Protein AF-A0A537BH96-F1 (afdb_monomer_lite)

Secondary structure (DSSP, 8-state):
-HHHHHHHHHHHHHHHHHHHHHHHHHH-BPPTT--GGG-TT--HHHHHHHHHH--SBHHHHHTSTT----

Structure (mmCIF, N/CA/C/O backbone):
data_AF-A0A537BH96-F1
#
_entry.id   AF-A0A537BH96-F1
#
loop_
_atom_site.group_PDB
_atom_site.id
_atom_site.type_symbol
_atom_site.label_atom_id
_atom_site.label_alt_id
_atom_site.label_comp_id
_atom_site.label_asym_id
_atom_site.label_entity_id
_atom_site.label_seq_id
_atom_site.pdbx_PDB_ins_code
_atom_site.Cartn_x
_atom_site.Cartn_y
_atom_site.Cartn_z
_atom_site.occupancy
_atom_site.B_iso_or_equiv
_atom_site.auth_seq_id
_atom_site.auth_comp_id
_atom_site.auth_asym_id
_atom_site.auth_atom_id
_atom_site.pdbx_PDB_model_num
ATOM 1 N N . GLN A 1 1 ? -19.025 -4.006 34.508 1.00 58.81 1 GLN A N 1
ATOM 2 C CA . GLN A 1 1 ? -18.860 -4.619 33.166 1.00 58.81 1 GLN A CA 1
ATOM 3 C C . GLN A 1 1 ? -19.654 -3.863 32.095 1.00 58.81 1 GLN A C 1
ATOM 5 O O . GLN A 1 1 ? -19.064 -3.533 31.076 1.00 58.81 1 GLN A O 1
ATOM 10 N N . VAL A 1 2 ? -20.920 -3.494 32.349 1.00 58.44 2 VAL A N 1
ATOM 11 C CA . VAL A 1 2 ? -21.761 -2.680 31.437 1.00 58.44 2 VAL A CA 1
ATOM 12 C C . VAL A 1 2 ? -21.220 -1.252 31.217 1.00 58.44 2 VAL A C 1
ATOM 14 O O . VAL A 1 2 ? -21.162 -0.791 30.084 1.00 58.44 2 VAL A O 1
ATOM 17 N N . GLU A 1 3 ? -20.711 -0.580 32.258 1.00 58.66 3 GLU A N 1
ATOM 18 C CA . GLU A 1 3 ? -20.116 0.770 32.129 1.00 58.66 3 GLU A CA 1
ATOM 19 C C . GLU A 1 3 ?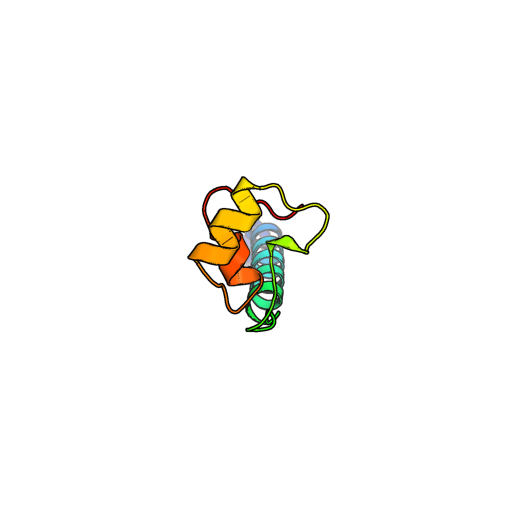 -18.839 0.824 31.275 1.00 58.66 3 GLU A C 1
ATOM 21 O O . GLU A 1 3 ? -18.562 1.841 30.645 1.00 58.66 3 GLU A O 1
ATOM 26 N N . ILE A 1 4 ? -18.055 -0.262 31.227 1.00 59.81 4 ILE A N 1
ATOM 27 C CA . ILE A 1 4 ? -16.843 -0.327 30.394 1.00 59.81 4 ILE A CA 1
ATOM 28 C C . ILE A 1 4 ? -17.254 -0.379 28.922 1.00 59.81 4 ILE A C 1
ATOM 30 O O . ILE A 1 4 ? -16.722 0.368 28.110 1.00 59.81 4 ILE A O 1
ATOM 34 N N . GLN A 1 5 ? -18.234 -1.219 28.582 1.00 58.75 5 GLN A N 1
ATOM 35 C CA . GLN A 1 5 ? -18.710 -1.335 27.206 1.00 58.75 5 GLN A CA 1
ATOM 36 C C . GLN A 1 5 ? -19.289 -0.011 26.705 1.00 58.75 5 GLN A C 1
ATOM 38 O O . GLN A 1 5 ? -18.843 0.453 25.667 1.00 58.75 5 GLN A O 1
ATOM 43 N N . ALA A 1 6 ? -20.145 0.661 27.483 1.00 61.84 6 ALA A N 1
ATOM 44 C CA . ALA A 1 6 ? -20.725 1.950 27.089 1.00 61.84 6 ALA A CA 1
ATOM 45 C C . ALA A 1 6 ? -19.677 3.071 26.923 1.00 61.84 6 ALA A C 1
ATOM 47 O O . ALA A 1 6 ? -19.794 3.915 26.039 1.00 61.84 6 ALA A O 1
ATOM 48 N N . LYS A 1 7 ? -18.619 3.084 27.748 1.00 68.81 7 LYS A N 1
ATOM 49 C CA . LYS A 1 7 ? -17.562 4.108 27.673 1.00 68.81 7 LYS A CA 1
ATOM 50 C C . LYS A 1 7 ? -16.634 3.926 26.468 1.00 68.81 7 LYS A C 1
ATOM 52 O O . LYS A 1 7 ? -16.086 4.908 25.971 1.00 68.81 7 LYS A O 1
ATOM 57 N N . TYR A 1 8 ? -16.444 2.686 26.017 1.00 78.06 8 TYR A N 1
ATOM 58 C CA . TYR A 1 8 ? -15.530 2.353 24.923 1.00 78.06 8 TYR A CA 1
ATOM 59 C C . TYR A 1 8 ? -16.228 1.966 23.620 1.00 78.06 8 TYR A C 1
ATOM 61 O O . TYR A 1 8 ? -15.537 1.765 22.629 1.00 78.06 8 TYR A O 1
ATOM 69 N N . GLU A 1 9 ? -17.559 1.902 23.587 1.00 80.69 9 GLU A N 1
ATOM 70 C CA . GLU A 1 9 ? -18.345 1.482 22.422 1.00 80.69 9 GLU A CA 1
ATOM 71 C C . GLU A 1 9 ? -17.936 2.236 21.151 1.00 80.69 9 GLU A C 1
ATOM 73 O O . GLU A 1 9 ? -17.568 1.612 20.163 1.00 80.69 9 GLU A O 1
ATOM 78 N N . GLY A 1 10 ? -17.833 3.568 21.209 1.00 84.50 10 GLY A N 1
ATOM 79 C CA . GLY A 1 10 ? -17.382 4.364 20.060 1.00 84.50 10 GLY A CA 1
ATOM 80 C C . GLY A 1 10 ? -15.936 4.087 19.622 1.00 84.50 10 GLY A C 1
ATOM 81 O O . GLY A 1 10 ? -15.626 4.144 18.434 1.00 84.50 10 GLY A O 1
ATOM 82 N N . TYR A 1 11 ? -15.042 3.749 20.556 1.00 85.62 11 TYR A N 1
ATOM 83 C CA . TYR A 1 11 ? -13.661 3.374 20.227 1.00 85.62 11 TYR A CA 1
ATOM 84 C C . TYR A 1 11 ? -13.589 1.973 19.615 1.00 85.62 11 TYR A C 1
ATOM 86 O O . TYR A 1 11 ? -12.815 1.753 18.686 1.00 85.62 11 TYR A O 1
ATOM 94 N N . ILE A 1 12 ? -14.399 1.040 20.119 1.00 86.44 12 ILE A N 1
ATOM 95 C CA . ILE A 1 12 ? -14.487 -0.335 19.622 1.00 86.44 12 ILE A CA 1
ATOM 96 C C . ILE A 1 12 ? -15.074 -0.346 18.212 1.00 86.44 12 ILE A C 1
ATOM 98 O O . ILE A 1 12 ? -14.519 -1.009 17.341 1.00 86.44 12 ILE A O 1
ATOM 102 N N . GLU A 1 13 ? -16.140 0.414 17.962 1.00 89.50 13 GLU A N 1
ATOM 103 C CA . GLU A 1 13 ? -16.728 0.532 16.625 1.00 89.50 13 GLU A CA 1
ATOM 104 C C . GLU A 1 13 ? -15.736 1.152 15.636 1.00 89.50 13 GLU A C 1
ATOM 106 O O . GLU A 1 13 ? -15.490 0.581 14.575 1.00 89.50 13 GLU A O 1
ATOM 111 N N . ARG A 1 14 ? -15.031 2.224 16.020 1.00 88.19 14 ARG A N 1
ATOM 112 C CA . ARG A 1 14 ? -13.970 2.792 15.175 1.00 88.19 14 ARG A CA 1
ATOM 113 C C . ARG A 1 14 ? -12.851 1.790 14.879 1.00 88.19 14 ARG A C 1
ATOM 115 O O . ARG A 1 14 ? -12.397 1.694 13.741 1.00 88.19 14 ARG A O 1
ATOM 122 N N . GLN A 1 15 ? -12.401 1.035 15.881 1.00 90.12 15 GLN A N 1
ATOM 123 C CA . GLN A 1 15 ? -11.389 -0.003 15.670 1.00 90.12 15 GLN A CA 1
ATOM 124 C C . GLN A 1 15 ? -11.894 -1.110 14.745 1.00 90.12 15 GLN A C 1
ATOM 126 O O . GLN A 1 15 ? -11.132 -1.599 13.914 1.00 90.12 15 GLN A O 1
ATOM 131 N N . ARG A 1 16 ? -13.168 -1.500 14.853 1.00 91.00 16 ARG A N 1
ATOM 132 C CA . ARG A 1 16 ? -13.784 -2.478 13.949 1.00 91.00 16 ARG A CA 1
ATOM 133 C C . ARG A 1 16 ? -13.801 -1.974 12.512 1.00 91.00 16 ARG A C 1
ATOM 135 O O . ARG A 1 16 ? -13.386 -2.715 11.626 1.00 91.00 16 ARG A O 1
ATOM 142 N N . GLU A 1 17 ? -14.189 -0.722 12.288 1.00 91.12 17 GLU A N 1
ATOM 143 C CA . GLU A 1 17 ? -14.155 -0.101 10.958 1.00 91.12 17 GLU A CA 1
ATOM 144 C C . GLU A 1 17 ? -12.732 -0.055 10.377 1.00 91.12 17 GLU A C 1
ATOM 146 O O . GLU A 1 17 ? -12.521 -0.330 9.193 1.00 91.12 17 GLU A O 1
ATOM 151 N N . GLU A 1 18 ? -11.733 0.273 11.201 1.00 87.75 18 GLU A N 1
ATOM 152 C CA . GLU A 1 18 ? -10.323 0.274 10.796 1.00 87.75 18 GLU A CA 1
ATOM 153 C C . GLU A 1 18 ? -9.838 -1.138 10.434 1.00 87.75 18 GLU A C 1
ATOM 155 O O . GLU A 1 18 ? -9.219 -1.325 9.384 1.00 87.75 18 GLU A O 1
ATOM 160 N N . VAL A 1 19 ? -10.177 -2.144 11.247 1.00 90.19 19 VAL A N 1
ATOM 161 C CA . VAL A 1 19 ? -9.866 -3.557 10.978 1.00 90.19 19 VAL A CA 1
ATOM 162 C C . VAL A 1 19 ? -10.532 -4.033 9.691 1.00 90.19 19 VAL A C 1
ATOM 164 O O . VAL A 1 19 ? -9.880 -4.682 8.874 1.00 90.19 19 VAL A O 1
ATOM 167 N N . GLU A 1 20 ? -11.799 -3.690 9.465 1.00 91.69 20 GLU A N 1
ATOM 168 C CA . GLU A 1 20 ? -12.516 -4.066 8.247 1.00 91.69 20 GLU A CA 1
ATOM 169 C C . GLU A 1 20 ? -11.878 -3.429 7.006 1.00 91.69 20 GLU A C 1
ATOM 171 O O . GLU A 1 20 ? -11.653 -4.104 5.997 1.00 91.69 20 GLU A O 1
ATOM 176 N N . ARG A 1 21 ? -11.529 -2.138 7.078 1.00 8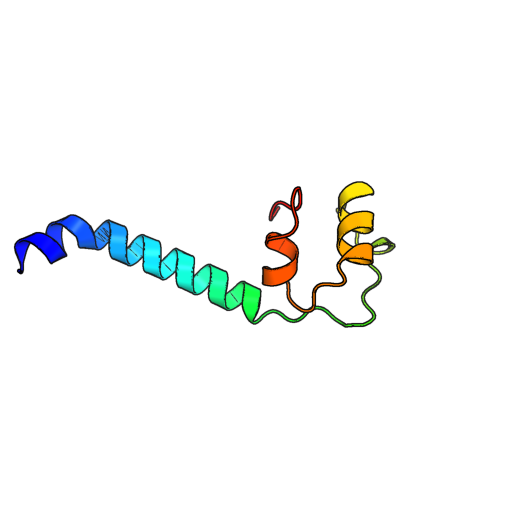6.75 21 ARG A N 1
ATOM 177 C CA . ARG A 1 21 ? -10.836 -1.436 5.989 1.00 86.75 21 ARG A CA 1
ATOM 178 C C . ARG A 1 21 ? -9.489 -2.087 5.683 1.00 86.75 21 ARG A C 1
ATOM 180 O O . ARG A 1 21 ? -9.182 -2.313 4.515 1.00 86.75 21 ARG A O 1
ATOM 187 N N . HIS A 1 22 ? -8.707 -2.419 6.708 1.00 86.38 22 HIS A N 1
ATOM 188 C CA . HIS A 1 22 ? -7.442 -3.129 6.526 1.00 86.38 22 HIS A CA 1
ATOM 189 C C . HIS A 1 22 ? -7.653 -4.514 5.910 1.00 86.38 22 HIS A C 1
ATOM 191 O O . HIS A 1 22 ? -6.967 -4.856 4.950 1.00 86.38 22 HIS A O 1
ATOM 197 N N . GLY A 1 23 ? -8.646 -5.272 6.380 1.00 89.12 23 GLY A N 1
ATOM 198 C CA . GLY A 1 23 ? -8.985 -6.582 5.826 1.00 89.12 23 GLY A CA 1
ATOM 199 C C . GLY A 1 23 ? -9.333 -6.525 4.336 1.00 89.12 23 GLY A C 1
ATOM 200 O O . GLY A 1 23 ? -8.863 -7.353 3.559 1.00 89.12 23 GLY A O 1
ATOM 201 N N . LYS A 1 24 ? -10.083 -5.502 3.906 1.00 91.31 24 LYS A N 1
ATOM 202 C CA . LYS A 1 24 ? -10.397 -5.277 2.483 1.00 91.31 24 LYS A CA 1
ATOM 203 C C . LYS A 1 24 ? -9.145 -5.030 1.638 1.00 91.31 24 LYS A C 1
ATOM 205 O O . LYS A 1 24 ? -9.050 -5.558 0.534 1.00 91.31 24 LYS A O 1
ATOM 210 N N . LEU A 1 25 ? -8.188 -4.251 2.144 1.00 90.19 25 LEU A N 1
ATOM 211 C CA . LEU A 1 25 ? -6.939 -3.972 1.430 1.00 90.19 25 LEU A CA 1
ATOM 212 C C . LEU A 1 25 ? -6.031 -5.206 1.352 1.00 90.19 25 LEU A C 1
ATOM 214 O O . LEU A 1 25 ? -5.421 -5.436 0.309 1.00 90.19 25 LEU A O 1
ATOM 218 N N . GLU A 1 26 ? -5.968 -6.015 2.414 1.00 93.00 26 G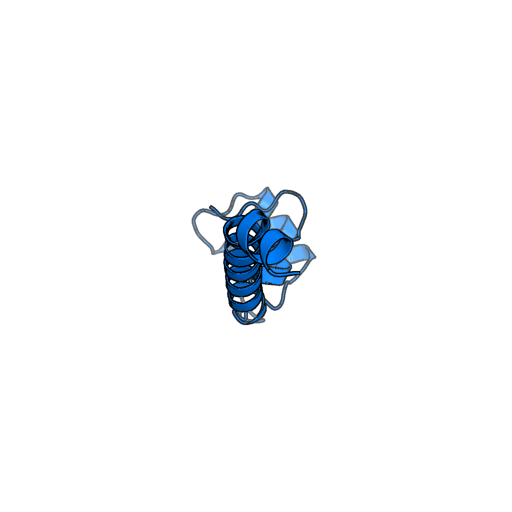LU A N 1
ATOM 219 C CA . GLU A 1 26 ? -5.241 -7.291 2.394 1.00 93.00 26 GLU A CA 1
ATOM 220 C C . GLU A 1 26 ? -5.828 -8.271 1.376 1.00 93.00 26 GLU A C 1
ATOM 222 O O . GLU A 1 26 ? -5.084 -9.011 0.746 1.00 93.00 26 GLU A O 1
ATOM 227 N N . ALA A 1 27 ? -7.148 -8.268 1.187 1.00 93.06 27 ALA A N 1
ATOM 228 C CA . ALA A 1 27 ? -7.814 -9.146 0.228 1.00 93.06 27 ALA A CA 1
ATOM 229 C C . ALA A 1 27 ? -7.700 -8.666 -1.231 1.00 93.06 27 ALA A C 1
ATOM 231 O O . ALA A 1 27 ? -7.938 -9.447 -2.156 1.00 93.06 27 ALA A O 1
ATOM 232 N N . LEU A 1 28 ? -7.357 -7.395 -1.465 1.00 93.50 28 LEU A N 1
ATOM 233 C CA . LEU A 1 28 ? -7.281 -6.837 -2.812 1.00 93.50 28 LEU A CA 1
ATOM 234 C C . LEU A 1 28 ? -5.947 -7.199 -3.472 1.00 93.50 28 LEU A C 1
ATOM 236 O O . LEU A 1 28 ? -4.942 -6.506 -3.297 1.00 93.50 28 LEU A O 1
ATOM 240 N N . ALA A 1 29 ? -5.952 -8.287 -4.239 1.00 96.06 29 ALA A N 1
ATOM 241 C CA . ALA A 1 29 ? -4.784 -8.773 -4.959 1.00 96.06 29 ALA A CA 1
ATOM 242 C C . ALA A 1 29 ? -4.337 -7.808 -6.070 1.00 96.06 29 ALA A C 1
ATOM 244 O O . ALA A 1 29 ? -5.151 -7.260 -6.817 1.00 96.06 29 ALA A O 1
ATOM 245 N N . LEU A 1 30 ? -3.023 -7.644 -6.197 1.00 94.75 30 LEU A N 1
ATOM 246 C CA . LEU A 1 30 ? -2.378 -6.944 -7.300 1.00 94.75 30 LEU A CA 1
ATOM 247 C C . LEU A 1 30 ? -1.942 -7.971 -8.357 1.00 94.75 30 LEU A C 1
ATOM 249 O O . LEU A 1 30 ? -1.423 -9.031 -7.996 1.00 94.75 30 LEU A O 1
ATOM 253 N N . PRO A 1 31 ? -2.125 -7.690 -9.659 1.00 95.00 31 PRO A N 1
ATOM 254 C CA . PRO A 1 31 ? -1.635 -8.573 -10.712 1.00 95.00 31 PRO A CA 1
ATOM 255 C C . PRO A 1 31 ? -0.116 -8.762 -10.617 1.00 95.00 31 PRO A C 1
ATOM 257 O O . PRO A 1 31 ? 0.624 -7.787 -10.494 1.00 95.00 31 PRO A O 1
ATOM 260 N N . ALA A 1 32 ? 0.360 -10.005 -10.728 1.00 91.00 32 ALA A N 1
ATOM 261 C CA . ALA A 1 32 ? 1.791 -10.319 -10.638 1.00 91.00 32 ALA A CA 1
ATOM 262 C C . ALA A 1 32 ? 2.626 -9.619 -11.728 1.00 91.00 32 ALA A C 1
ATOM 264 O O . ALA A 1 32 ? 3.779 -9.258 -11.501 1.00 91.00 32 ALA A O 1
ATOM 265 N N . GLU A 1 33 ? 2.019 -9.395 -12.892 1.00 92.94 33 GLU A N 1
ATOM 266 C CA . GLU A 1 33 ? 2.636 -8.760 -14.061 1.00 92.94 33 GLU A CA 1
ATOM 267 C C . GLU A 1 33 ? 2.351 -7.253 -14.139 1.00 92.94 33 GLU A C 1
ATOM 269 O O . GLU A 1 33 ? 2.595 -6.627 -15.169 1.00 92.94 33 GLU A O 1
ATOM 274 N N . LEU A 1 34 ? 1.818 -6.649 -13.069 1.00 93.00 34 LEU A N 1
ATOM 275 C CA . LEU A 1 34 ? 1.539 -5.218 -13.046 1.00 93.00 34 LEU A CA 1
ATOM 276 C C . LEU A 1 34 ? 2.834 -4.416 -13.242 1.00 93.00 34 LEU A C 1
ATOM 278 O O . LEU A 1 34 ? 3.771 -4.487 -12.438 1.00 93.00 34 LEU A O 1
ATOM 282 N N . ASP A 1 35 ? 2.856 -3.612 -14.303 1.00 93.56 35 ASP A N 1
ATOM 283 C CA . ASP A 1 35 ? 3.892 -2.614 -14.527 1.00 93.56 35 ASP A CA 1
ATOM 284 C C . ASP A 1 35 ? 3.525 -1.314 -13.805 1.00 93.56 35 ASP A C 1
ATOM 286 O O . ASP A 1 35 ? 2.734 -0.502 -14.292 1.00 93.56 35 ASP A O 1
ATOM 290 N N . TYR A 1 36 ? 4.119 -1.104 -12.630 1.00 94.44 36 TYR A N 1
ATOM 291 C CA . TYR A 1 36 ? 3.900 0.114 -11.853 1.00 94.44 36 TYR A CA 1
ATOM 292 C C . TYR A 1 36 ? 4.383 1.374 -12.583 1.00 94.44 36 TYR A C 1
ATOM 294 O O . TYR A 1 36 ? 3.857 2.451 -12.309 1.00 94.44 36 TYR A O 1
ATOM 302 N N . CYS A 1 37 ? 5.316 1.265 -13.538 1.00 93.38 37 CYS A N 1
ATOM 303 C CA . CYS A 1 37 ? 5.773 2.405 -14.338 1.00 93.38 37 CYS A CA 1
ATOM 304 C C . CYS A 1 37 ? 4.689 2.921 -15.296 1.00 93.38 37 CYS A C 1
ATOM 306 O O . CYS A 1 37 ? 4.685 4.098 -15.659 1.00 93.38 37 CYS A O 1
ATOM 308 N N . ALA A 1 38 ? 3.743 2.060 -15.680 1.00 94.25 38 ALA A N 1
ATOM 309 C CA . ALA A 1 38 ? 2.618 2.413 -16.539 1.00 94.25 38 ALA A CA 1
ATOM 310 C C . ALA A 1 38 ? 1.425 3.014 -15.767 1.00 94.25 38 ALA A C 1
ATOM 312 O O . ALA A 1 38 ? 0.481 3.525 -16.379 1.00 94.25 38 ALA A O 1
ATOM 313 N N . VAL A 1 39 ? 1.439 2.975 -14.429 1.00 92.12 39 VAL A N 1
ATOM 314 C CA . VAL A 1 39 ? 0.326 3.458 -13.603 1.00 92.12 39 VAL A CA 1
ATOM 315 C C . VAL A 1 39 ? 0.385 4.980 -13.478 1.00 92.12 39 VAL A C 1
ATOM 317 O O . VAL A 1 39 ? 1.261 5.557 -12.828 1.00 92.12 39 VAL A O 1
ATOM 320 N N . ARG A 1 40 ? -0.599 5.654 -14.081 1.00 92.25 40 ARG A N 1
ATOM 321 C CA . ARG A 1 40 ? -0.743 7.112 -13.978 1.00 92.25 40 ARG A CA 1
ATOM 322 C C . ARG A 1 40 ? -1.060 7.525 -12.540 1.00 92.25 40 ARG A C 1
ATOM 324 O O . ARG A 1 40 ? -1.862 6.8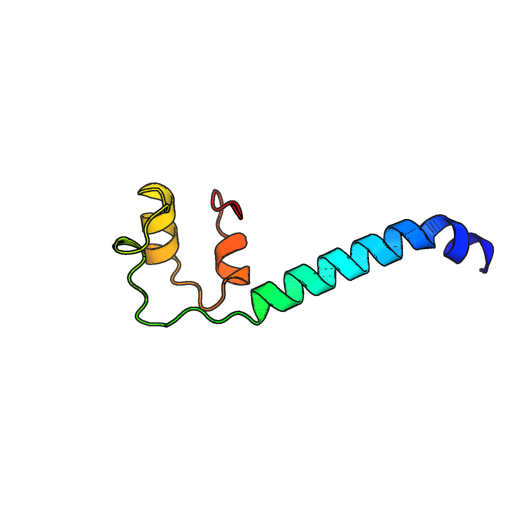87 -11.870 1.00 92.25 40 ARG A O 1
ATOM 331 N N . GLY A 1 41 ? -0.461 8.628 -12.096 1.00 90.19 41 GLY A N 1
ATOM 332 C CA . GLY A 1 41 ? -0.668 9.184 -10.754 1.00 90.19 41 GLY A CA 1
ATOM 333 C C . GLY A 1 41 ? 0.317 8.681 -9.697 1.00 90.19 41 GLY A C 1
ATOM 334 O O . GLY A 1 41 ? 0.411 9.291 -8.637 1.00 90.19 41 GLY A O 1
ATOM 335 N N . LEU A 1 42 ? 1.107 7.640 -9.984 1.00 92.00 42 LEU A N 1
ATOM 336 C CA . LEU A 1 42 ? 2.223 7.260 -9.118 1.00 92.00 42 LEU A CA 1
ATOM 337 C C . LEU A 1 42 ? 3.437 8.144 -9.402 1.00 92.00 42 LEU A C 1
ATOM 339 O O . LEU A 1 42 ? 3.834 8.308 -10.557 1.00 92.00 42 LEU A O 1
ATOM 343 N N . SER A 1 43 ? 4.059 8.677 -8.350 1.00 93.19 43 SER A N 1
ATOM 344 C CA . SER A 1 43 ? 5.354 9.348 -8.472 1.00 93.19 43 SER A CA 1
ATOM 345 C C . SER A 1 43 ? 6.452 8.343 -8.827 1.00 93.19 43 SER A C 1
ATOM 347 O O . SER A 1 43 ? 6.337 7.155 -8.523 1.00 93.19 43 SER A O 1
ATOM 349 N N . ALA A 1 44 ? 7.552 8.815 -9.417 1.00 94.06 44 ALA A N 1
ATOM 350 C CA . ALA A 1 44 ? 8.692 7.957 -9.747 1.00 94.06 44 ALA A CA 1
ATOM 351 C C . ALA A 1 44 ? 9.236 7.197 -8.519 1.00 94.06 44 ALA A C 1
ATOM 353 O O . ALA A 1 44 ? 9.574 6.021 -8.624 1.00 94.06 44 ALA A O 1
ATOM 354 N N . GLU A 1 45 ? 9.256 7.830 -7.342 1.00 93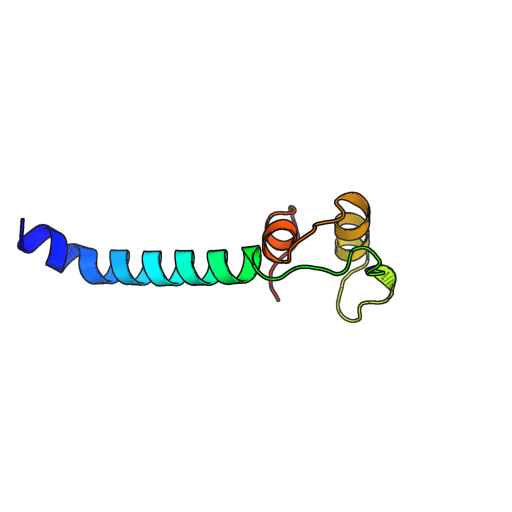.56 45 GLU A N 1
ATOM 355 C CA . GLU A 1 45 ? 9.672 7.185 -6.090 1.00 93.56 45 GLU A CA 1
ATOM 356 C C . GLU A 1 45 ? 8.725 6.042 -5.692 1.00 93.56 45 GLU A C 1
ATOM 358 O O . GLU A 1 45 ? 9.174 4.954 -5.329 1.00 93.56 45 GLU A O 1
ATOM 363 N N . VAL A 1 46 ? 7.409 6.256 -5.794 1.00 93.94 46 VAL A N 1
ATOM 364 C CA . VAL A 1 46 ? 6.413 5.222 -5.480 1.00 93.94 46 VAL A CA 1
ATOM 365 C C . VAL A 1 46 ? 6.511 4.064 -6.472 1.00 93.94 46 VAL A C 1
ATOM 367 O O . VAL A 1 46 ? 6.517 2.906 -6.058 1.00 93.94 46 VAL A O 1
ATOM 370 N N . GLN A 1 47 ? 6.665 4.356 -7.766 1.00 94.69 47 GLN A N 1
ATOM 371 C CA . GLN A 1 47 ? 6.873 3.331 -8.792 1.00 94.69 47 GLN A CA 1
ATOM 372 C C . GLN A 1 47 ? 8.128 2.497 -8.504 1.00 94.69 47 GLN A C 1
ATOM 374 O O . GLN A 1 47 ? 8.078 1.271 -8.586 1.00 94.69 47 GLN A O 1
ATOM 379 N N . GLN A 1 48 ? 9.245 3.131 -8.129 1.00 94.25 48 GLN A N 1
ATOM 380 C CA . GLN A 1 48 ? 10.483 2.433 -7.769 1.00 94.25 48 GLN A CA 1
ATOM 381 C C . GLN A 1 48 ? 10.285 1.514 -6.561 1.00 94.25 48 GLN A C 1
ATOM 383 O O . GLN A 1 48 ? 10.652 0.340 -6.614 1.00 94.25 48 GLN A O 1
ATOM 388 N N . LYS A 1 49 ? 9.654 2.017 -5.496 1.00 95.06 49 LYS A N 1
ATOM 389 C CA . LYS A 1 49 ? 9.371 1.233 -4.288 1.00 95.06 49 LYS A CA 1
ATOM 390 C C . LYS A 1 49 ? 8.473 0.031 -4.585 1.00 95.06 49 LYS A C 1
ATOM 392 O O . LYS A 1 49 ? 8.794 -1.082 -4.179 1.00 95.06 49 LYS A O 1
ATOM 397 N N . LEU A 1 50 ? 7.386 0.218 -5.331 1.00 95.06 50 LEU A N 1
ATOM 398 C CA . LEU A 1 50 ? 6.473 -0.875 -5.685 1.00 95.06 50 LEU A CA 1
ATOM 399 C C . LEU A 1 50 ? 7.133 -1.915 -6.595 1.00 95.06 50 LEU A C 1
ATOM 401 O O . LEU A 1 50 ? 6.958 -3.113 -6.378 1.00 95.06 50 LEU A O 1
ATOM 405 N N . ASN A 1 51 ? 7.944 -1.480 -7.562 1.00 93.88 51 ASN A N 1
ATOM 406 C CA . ASN A 1 51 ? 8.706 -2.391 -8.415 1.00 93.88 51 ASN A CA 1
ATOM 407 C C . ASN A 1 51 ? 9.776 -3.179 -7.647 1.00 93.88 51 ASN A C 1
ATOM 409 O O . ASN A 1 51 ? 10.037 -4.325 -8.006 1.00 93.88 51 ASN A O 1
ATOM 413 N N . ALA A 1 52 ? 10.379 -2.593 -6.608 1.00 94.38 52 ALA A N 1
ATOM 414 C CA . ALA A 1 52 ? 11.363 -3.265 -5.762 1.00 94.38 52 ALA A CA 1
ATOM 415 C C . ALA A 1 52 ? 10.713 -4.268 -4.795 1.00 94.38 52 ALA A C 1
ATOM 417 O O . ALA A 1 52 ? 11.205 -5.382 -4.636 1.00 94.38 52 ALA A O 1
ATOM 418 N N . HIS A 1 53 ? 9.601 -3.889 -4.161 1.00 94.88 53 HIS A N 1
ATOM 419 C CA . HIS A 1 53 ? 8.929 -4.723 -3.161 1.00 94.88 53 HIS A CA 1
ATOM 420 C C . HIS A 1 53 ? 7.976 -5.767 -3.753 1.00 94.88 53 HIS A C 1
ATOM 422 O O . HIS A 1 53 ? 7.696 -6.754 -3.077 1.00 94.88 53 HIS A O 1
ATOM 428 N N . ARG A 1 54 ? 7.462 -5.548 -4.973 1.00 95.06 54 ARG A N 1
ATOM 429 C CA . ARG A 1 54 ? 6.494 -6.419 -5.668 1.00 95.06 54 ARG A CA 1
ATOM 430 C C . ARG A 1 54 ? 5.377 -6.935 -4.743 1.00 95.06 54 ARG A C 1
ATOM 432 O O . ARG A 1 54 ? 5.246 -8.145 -4.556 1.00 95.06 54 ARG A O 1
ATOM 439 N N . PRO A 1 55 ? 4.580 -6.034 -4.140 1.00 95.62 55 PRO A N 1
ATOM 440 C CA . PRO A 1 55 ? 3.509 -6.451 -3.251 1.00 95.62 55 PRO A CA 1
ATOM 441 C C . PRO A 1 55 ? 2.454 -7.269 -4.004 1.00 95.62 55 PRO A C 1
ATOM 443 O O . PRO A 1 55 ? 2.112 -6.964 -5.145 1.00 95.62 55 PRO A O 1
ATOM 446 N N . GLN A 1 56 ? 1.925 -8.292 -3.341 1.00 96.38 56 GLN A N 1
ATOM 447 C CA . GLN A 1 56 ? 0.870 -9.168 -3.851 1.00 96.38 56 GLN A CA 1
ATOM 448 C C . GLN A 1 56 ? -0.524 -8.585 -3.621 1.00 96.38 56 GLN A C 1
ATOM 450 O O . GLN A 1 56 ? -1.479 -9.004 -4.269 1.00 96.38 56 GLN A O 1
ATOM 455 N N . THR A 1 57 ? -0.657 -7.636 -2.693 1.00 95.69 57 THR A N 1
ATOM 456 C CA . THR A 1 57 ? -1.937 -7.033 -2.310 1.00 95.69 57 THR A CA 1
ATOM 457 C C . THR A 1 57 ? -1.782 -5.534 -2.090 1.00 95.69 57 THR A C 1
ATOM 459 O O . THR A 1 57 ? -0.691 -5.040 -1.779 1.00 95.69 57 THR A O 1
ATOM 462 N N . LEU A 1 58 ? -2.878 -4.785 -2.226 1.00 93.25 58 LEU A N 1
ATOM 463 C CA . LEU A 1 58 ? -2.867 -3.344 -1.973 1.00 93.25 58 LEU A CA 1
ATOM 464 C C . LEU A 1 58 ? -2.549 -3.030 -0.503 1.00 93.25 58 LEU A C 1
ATOM 466 O O . LEU A 1 58 ? -1.875 -2.043 -0.210 1.00 93.25 58 LEU A O 1
ATOM 470 N N . GLY A 1 59 ? -2.976 -3.888 0.422 1.00 93.44 59 GLY A N 1
ATOM 471 C CA . GLY A 1 59 ? -2.633 -3.767 1.835 1.00 93.44 59 GLY A CA 1
ATOM 472 C C . GLY A 1 59 ? -1.142 -3.977 2.114 1.00 93.44 59 GLY A C 1
ATOM 473 O O . GLY A 1 59 ? -0.548 -3.245 2.905 1.00 93.44 59 GLY A O 1
ATOM 474 N N . GLN A 1 60 ? -0.478 -4.885 1.394 1.00 94.75 60 GLN A N 1
ATOM 475 C CA . GLN A 1 60 ? 0.980 -4.989 1.457 1.00 94.75 60 GLN A CA 1
ATOM 476 C C . GLN A 1 60 ? 1.660 -3.733 0.901 1.00 94.75 60 GLN A C 1
ATOM 478 O O . GLN A 1 60 ? 2.629 -3.254 1.492 1.00 94.75 60 GLN A O 1
ATOM 483 N N . ALA A 1 61 ? 1.146 -3.181 -0.201 1.00 94.50 61 ALA A N 1
ATOM 484 C CA . ALA A 1 61 ? 1.673 -1.959 -0.797 1.00 94.50 61 ALA A CA 1
ATOM 485 C C . ALA A 1 61 ? 1.589 -0.755 0.159 1.00 94.50 61 ALA A C 1
ATOM 487 O O . ALA A 1 61 ? 2.555 -0.004 0.278 1.00 94.50 61 ALA A O 1
ATOM 488 N N . SER A 1 62 ? 0.479 -0.594 0.889 1.00 92.06 62 SER A N 1
ATOM 489 C CA . SER A 1 62 ? 0.264 0.547 1.796 1.00 92.06 62 SER A CA 1
ATOM 490 C C . SER A 1 62 ? 1.187 0.567 3.021 1.00 92.06 62 SER A C 1
ATOM 492 O O . SER A 1 62 ? 1.349 1.609 3.650 1.00 92.06 62 SER A O 1
ATOM 494 N N . ARG A 1 63 ? 1.820 -0.564 3.362 1.00 91.56 63 ARG A N 1
ATOM 495 C CA . ARG A 1 63 ? 2.815 -0.653 4.446 1.00 91.56 63 ARG A CA 1
ATOM 496 C C . ARG A 1 63 ? 4.225 -0.251 4.024 1.00 91.56 63 ARG A C 1
ATOM 498 O O . ARG A 1 63 ? 5.102 -0.129 4.879 1.00 91.56 63 ARG A O 1
ATOM 505 N N . ILE A 1 64 ? 4.477 -0.080 2.728 1.00 93.88 64 ILE A N 1
ATOM 506 C CA . ILE A 1 64 ? 5.791 0.334 2.238 1.00 93.88 64 ILE A CA 1
ATOM 507 C C . ILE A 1 64 ? 6.005 1.804 2.612 1.00 93.88 64 ILE A C 1
ATOM 509 O O . ILE A 1 64 ? 5.186 2.670 2.310 1.00 93.88 64 ILE A O 1
ATOM 513 N N . SER A 1 65 ? 7.129 2.092 3.271 1.00 91.44 65 SER A N 1
ATOM 514 C CA . SER A 1 65 ? 7.430 3.435 3.772 1.00 91.44 65 SER A CA 1
ATOM 515 C C . SER A 1 65 ? 7.408 4.485 2.656 1.00 91.44 65 SER A C 1
ATOM 517 O O . SER A 1 65 ? 8.102 4.367 1.642 1.00 91.44 65 SER A O 1
ATOM 519 N N . GLY A 1 66 ? 6.619 5.541 2.855 1.00 86.88 66 GLY A N 1
ATOM 520 C CA . GLY A 1 66 ? 6.425 6.612 1.877 1.00 86.88 66 GLY A CA 1
ATOM 521 C C . GLY A 1 66 ? 5.427 6.285 0.762 1.00 86.88 66 GLY A C 1
ATOM 522 O O . GLY A 1 66 ? 5.385 7.015 -0.222 1.00 86.88 66 GLY A O 1
ATOM 523 N N . ILE A 1 67 ? 4.632 5.219 0.899 1.00 89.31 67 ILE A N 1
ATOM 524 C CA . ILE A 1 67 ? 3.416 5.009 0.108 1.00 89.31 67 ILE A CA 1
ATOM 525 C C . ILE A 1 67 ? 2.223 5.413 0.973 1.00 89.31 67 ILE A C 1
ATOM 527 O O . ILE A 1 67 ? 1.895 4.749 1.951 1.00 89.31 67 ILE A O 1
ATOM 531 N N . THR A 1 68 ? 1.579 6.523 0.627 1.00 75.06 68 THR A N 1
ATOM 532 C CA . THR A 1 68 ? 0.312 6.931 1.240 1.00 75.06 68 THR A CA 1
ATOM 533 C C . THR A 1 68 ? -0.846 6.446 0.372 1.00 75.06 68 THR A C 1
ATOM 535 O O . THR A 1 68 ? -0.760 6.578 -0.852 1.00 75.06 68 THR A O 1
ATOM 538 N N . PRO A 1 69 ? -1.942 5.931 0.952 1.00 59.00 69 PRO A N 1
ATOM 539 C CA . PRO A 1 69 ? -3.200 5.851 0.220 1.00 59.00 69 PRO A CA 1
ATOM 540 C C . PRO A 1 69 ? -3.590 7.282 -0.181 1.00 59.00 69 PRO A C 1
ATOM 542 O O . PRO A 1 69 ? -3.653 8.152 0.690 1.00 59.00 69 PRO A O 1
ATOM 545 N N . ALA A 1 70 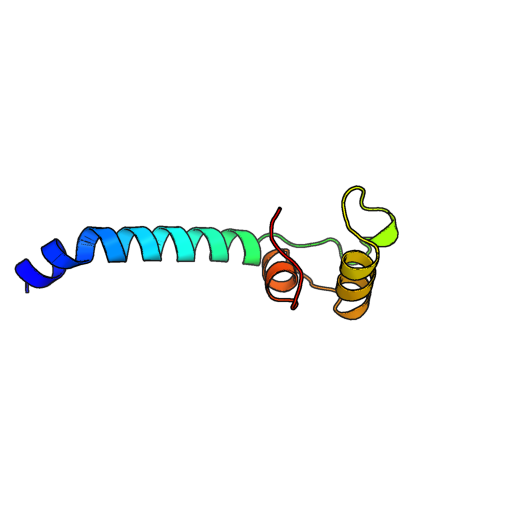? -3.745 7.535 -1.481 1.00 55.59 70 ALA A N 1
ATOM 546 C CA . ALA A 1 70 ? -4.307 8.784 -1.998 1.00 55.59 70 ALA A CA 1
ATOM 547 C C . ALA A 1 70 ? -5.830 8.808 -1.823 1.00 55.59 70 ALA A C 1
ATOM 549 O O . ALA A 1 70 ? -6.436 7.709 -1.845 1.00 55.59 70 ALA A O 1
#

Foldseek 3Di:
DVVVCVVCVVVVVVVVVVVVVLVVQQPAFDDQPDQLVPDPPDDPVLSVQCVVVVDGTSSSSCPRPPDHDD

Radius of gyration: 16.98 Å; chains: 1; bounding box: 33×20×50 Å

Sequence (70 aa):
QVEIQAKYEGYIERQREEVERHGKLEALALPAELDYCAVRGLSAEVQQKLNAHRPQTLGQASRISGITPA

pLDDT: mean 87.41, std 11.31, range [55.59, 96.38]